Protein AF-A0A4S8N557-F1 (afdb_monomer)

Sequence (133 aa):
MSVTTTGVAGRFPAPADHHRPHPPPLVVGADGSADFVPVPTGRPLGTGADTYEATTLTLPPGATLLCFTDGLVERRTEDIDAGLARLASVAGSGGIGAGPLEPTLDGLLDRMRDPDRQDDIAVLALRRADSAD

Structure (mmCIF, N/CA/C/O backbone):
data_AF-A0A4S8N557-F1
#
_entry.id   AF-A0A4S8N557-F1
#
loop_
_atom_site.group_PDB
_atom_site.id
_atom_site.type_symbol
_atom_site.label_atom_id
_atom_site.label_alt_id
_atom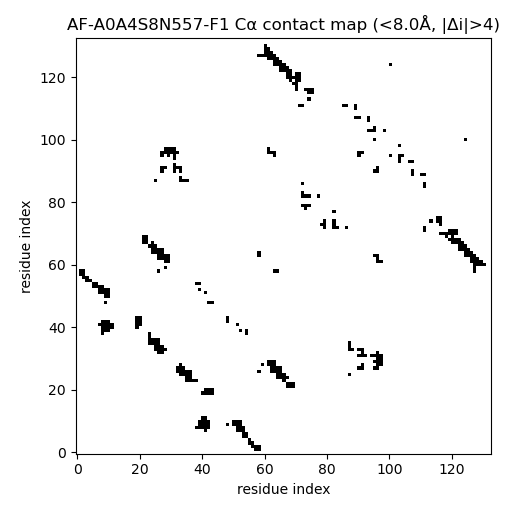_site.label_comp_id
_atom_site.label_asym_id
_atom_site.label_entity_id
_atom_site.label_seq_id
_atom_site.pdbx_PDB_ins_code
_atom_site.Cartn_x
_atom_site.Cartn_y
_atom_site.Cartn_z
_atom_site.occupancy
_atom_site.B_iso_or_equiv
_atom_site.auth_seq_id
_atom_site.auth_comp_id
_atom_site.auth_asym_id
_atom_site.auth_atom_id
_atom_site.pdbx_PDB_model_num
ATOM 1 N N . MET A 1 1 ? 2.640 12.162 18.045 1.00 36.06 1 MET A N 1
ATOM 2 C CA . MET A 1 1 ? 3.544 11.023 17.780 1.00 36.06 1 MET A CA 1
ATOM 3 C C . MET A 1 1 ? 3.808 10.989 16.282 1.00 36.06 1 MET A C 1
ATOM 5 O O . MET A 1 1 ? 2.871 10.754 15.532 1.00 36.06 1 MET A O 1
ATOM 9 N N . SER A 1 2 ? 5.015 11.345 15.839 1.00 27.84 2 SER A N 1
ATOM 10 C CA . SER A 1 2 ? 5.428 11.225 14.435 1.00 27.84 2 SER A CA 1
ATOM 11 C C . SER A 1 2 ? 5.974 9.818 14.217 1.00 27.84 2 SER A C 1
ATOM 13 O O . SER A 1 2 ? 6.898 9.406 14.916 1.00 27.84 2 SER A O 1
ATOM 15 N N . VAL A 1 3 ? 5.390 9.068 13.287 1.00 33.56 3 VAL A N 1
ATOM 16 C CA . VAL A 1 3 ? 5.971 7.806 12.825 1.00 33.56 3 VAL A CA 1
ATOM 17 C C . VAL A 1 3 ? 6.931 8.166 11.698 1.00 33.56 3 VAL A C 1
ATOM 19 O O . VAL A 1 3 ? 6.496 8.623 10.645 1.00 33.56 3 VAL A O 1
ATOM 22 N N . THR A 1 4 ? 8.231 8.019 11.937 1.00 29.88 4 THR A N 1
ATOM 23 C CA . THR A 1 4 ? 9.259 8.202 10.908 1.00 29.88 4 THR A CA 1
ATOM 24 C C . THR A 1 4 ? 9.560 6.838 10.307 1.00 29.88 4 THR A C 1
ATOM 26 O O . THR A 1 4 ? 10.282 6.044 10.905 1.00 29.88 4 THR A O 1
ATOM 29 N N . THR A 1 5 ? 8.996 6.555 9.136 1.00 36.41 5 THR A N 1
ATOM 30 C CA . THR A 1 5 ? 9.397 5.401 8.326 1.00 36.41 5 THR A CA 1
ATOM 31 C C . THR A 1 5 ? 10.367 5.895 7.263 1.00 36.41 5 THR A C 1
ATOM 33 O O . THR A 1 5 ? 10.010 6.715 6.422 1.00 36.41 5 THR A O 1
ATOM 36 N N . THR A 1 6 ? 11.609 5.420 7.307 1.00 34.00 6 THR A N 1
ATOM 37 C CA . THR A 1 6 ? 12.632 5.777 6.319 1.00 34.00 6 THR A CA 1
ATOM 38 C C . THR A 1 6 ? 12.444 4.926 5.066 1.00 34.00 6 THR A C 1
ATOM 40 O O . THR A 1 6 ? 12.902 3.789 5.006 1.00 34.00 6 THR A O 1
ATOM 43 N N . GLY A 1 7 ? 11.759 5.481 4.067 1.00 47.06 7 GLY A N 1
ATOM 44 C CA . GLY A 1 7 ? 11.848 5.032 2.678 1.00 47.06 7 GLY A CA 1
ATOM 45 C C . GLY A 1 7 ? 12.988 5.774 1.985 1.00 47.06 7 GLY A C 1
ATOM 46 O O . GLY A 1 7 ? 13.124 6.985 2.145 1.00 47.06 7 GLY A O 1
ATOM 47 N N . VAL A 1 8 ? 13.836 5.050 1.266 1.00 40.50 8 VAL A N 1
ATOM 48 C CA . VAL A 1 8 ? 15.070 5.567 0.667 1.00 40.50 8 VAL A CA 1
ATOM 49 C C . VAL A 1 8 ? 14.829 5.766 -0.832 1.00 40.50 8 VAL A C 1
ATOM 51 O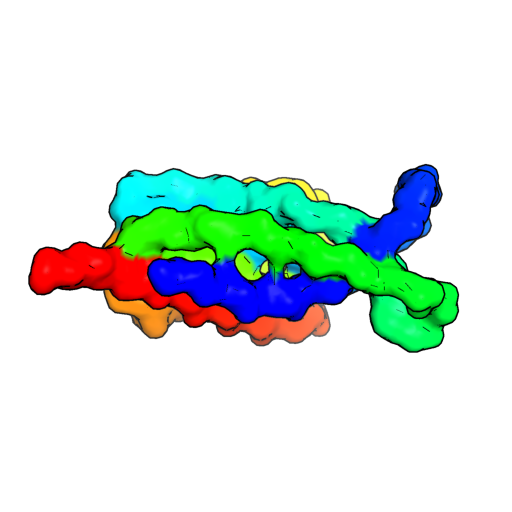 O . VAL A 1 8 ? 14.748 4.788 -1.570 1.00 40.50 8 VAL A O 1
ATOM 54 N N . ALA A 1 9 ? 14.693 7.015 -1.291 1.00 48.59 9 ALA A N 1
ATOM 55 C CA . ALA A 1 9 ? 14.474 7.327 -2.707 1.00 48.59 9 ALA A CA 1
ATOM 56 C C . ALA A 1 9 ? 15.344 8.501 -3.194 1.00 48.59 9 ALA A C 1
ATOM 58 O O . ALA A 1 9 ? 15.206 9.619 -2.723 1.00 48.59 9 ALA A O 1
ATOM 59 N N . GLY A 1 10 ? 16.274 8.265 -4.127 1.00 37.84 10 GLY A N 1
ATOM 60 C CA . GLY A 1 10 ? 17.087 9.315 -4.771 1.00 37.84 10 GLY A CA 1
ATOM 61 C C . GLY A 1 10 ? 16.303 10.206 -5.754 1.00 37.84 10 GLY A C 1
ATOM 62 O O . GLY A 1 10 ? 15.148 9.928 -6.047 1.00 37.84 10 GLY A O 1
ATOM 63 N N . ARG A 1 11 ? 16.925 11.269 -6.292 1.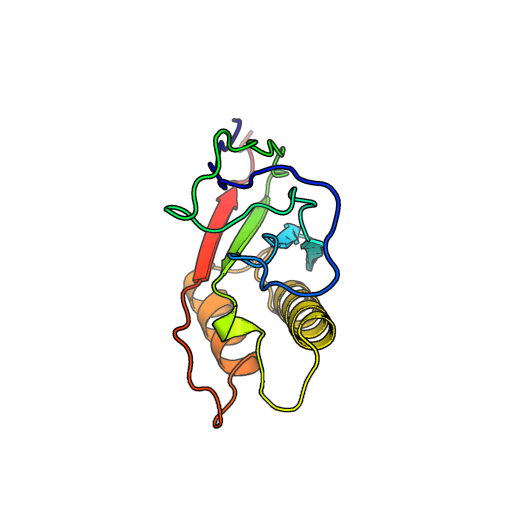00 45.84 11 ARG A N 1
ATOM 64 C CA . ARG A 1 11 ? 16.295 12.235 -7.225 1.00 45.84 11 ARG A CA 1
ATOM 65 C C . ARG A 1 11 ? 17.097 12.404 -8.518 1.00 45.84 11 ARG A C 1
ATOM 67 O O . ARG A 1 11 ? 18.247 12.817 -8.448 1.00 45.84 11 ARG A O 1
ATOM 74 N N . PHE A 1 12 ? 16.470 12.208 -9.684 1.00 50.16 12 PHE A N 1
ATOM 75 C CA . PHE A 1 12 ? 17.020 12.537 -11.015 1.00 50.16 12 PHE A CA 1
ATOM 76 C C . PHE A 1 12 ? 15.901 12.900 -12.022 1.00 50.16 12 PHE A C 1
ATOM 78 O O . PHE A 1 12 ? 14.762 12.475 -11.825 1.00 50.16 12 PHE A O 1
ATOM 85 N N . PRO A 1 13 ? 16.180 13.691 -13.085 1.00 40.56 13 PRO A N 1
ATOM 86 C CA . PRO A 1 13 ? 15.231 13.924 -14.178 1.00 40.56 13 PRO A CA 1
ATOM 87 C C . PRO A 1 13 ? 14.870 12.599 -14.863 1.00 40.56 13 PRO A C 1
ATOM 89 O O . PRO A 1 13 ? 15.751 11.775 -15.098 1.00 40.56 13 PRO A O 1
ATOM 92 N N . ALA A 1 14 ? 13.583 12.404 -15.154 1.00 41.78 14 ALA A N 1
ATOM 93 C CA . ALA A 1 14 ? 13.029 11.134 -15.619 1.00 41.78 14 ALA A CA 1
ATOM 94 C C . ALA A 1 14 ? 13.691 10.630 -16.919 1.00 41.78 14 ALA A C 1
ATOM 96 O O . ALA A 1 14 ? 13.566 11.292 -17.953 1.00 41.78 14 ALA A O 1
ATOM 97 N N . PRO A 1 15 ? 14.336 9.449 -16.920 1.00 44.06 15 PRO A N 1
ATOM 98 C CA . PRO A 1 15 ? 14.497 8.642 -18.119 1.00 44.06 15 PRO A CA 1
ATOM 99 C C . PRO A 1 15 ? 13.279 7.713 -18.285 1.00 44.06 15 PRO A C 1
ATOM 101 O O . PRO A 1 15 ? 12.657 7.310 -17.306 1.00 44.06 15 PRO A O 1
ATOM 104 N N . ALA A 1 16 ? 12.948 7.385 -19.534 1.00 44.72 16 ALA A N 1
ATOM 105 C CA . ALA A 1 16 ? 11.684 6.764 -19.946 1.00 44.72 16 ALA A CA 1
ATOM 106 C C . ALA A 1 16 ? 11.517 5.265 -19.632 1.00 44.72 16 ALA A C 1
ATOM 108 O O . ALA A 1 16 ? 10.445 4.729 -19.860 1.00 44.72 16 ALA A O 1
ATOM 109 N N . ASP A 1 17 ? 12.529 4.594 -19.098 1.00 47.78 17 ASP A N 1
ATOM 110 C CA . ASP A 1 17 ? 12.477 3.165 -18.792 1.00 47.78 17 ASP A CA 1
ATOM 111 C C . ASP A 1 17 ? 13.445 2.931 -17.648 1.00 47.78 17 ASP A C 1
ATOM 113 O O . ASP A 1 17 ? 14.631 3.101 -17.884 1.00 47.78 17 ASP A O 1
ATOM 117 N N . HIS A 1 18 ? 12.984 2.634 -16.431 1.00 46.97 18 HIS A N 1
ATOM 118 C CA . HIS A 1 18 ? 13.681 1.845 -15.399 1.00 46.97 18 HIS A CA 1
ATOM 119 C C . HIS A 1 18 ? 12.697 1.612 -14.236 1.00 46.97 18 HIS A C 1
ATOM 121 O O . HIS A 1 18 ? 12.037 2.543 -13.772 1.00 46.97 18 HIS A O 1
ATOM 127 N N . HIS A 1 19 ? 12.612 0.361 -13.777 1.00 49.19 19 HIS A N 1
ATOM 128 C CA . HIS A 1 19 ? 11.844 -0.088 -12.611 1.00 49.19 19 HIS A CA 1
ATOM 129 C C . HIS A 1 19 ? 12.024 0.858 -11.409 1.00 49.19 19 HIS A C 1
ATOM 131 O O . HIS A 1 19 ? 13.155 1.190 -11.037 1.00 49.19 19 HIS A O 1
ATOM 137 N N . ARG A 1 20 ? 10.919 1.269 -10.770 1.00 56.94 20 ARG A N 1
ATOM 138 C CA . ARG A 1 20 ? 10.995 1.867 -9.430 1.00 56.94 20 ARG A CA 1
ATOM 139 C C . ARG A 1 20 ? 11.441 0.748 -8.492 1.00 56.94 20 ARG A C 1
ATOM 141 O O . ARG A 1 20 ? 10.753 -0.262 -8.455 1.00 56.94 20 ARG A O 1
ATOM 148 N N . PRO A 1 21 ? 12.532 0.902 -7.724 1.00 60.25 21 PRO A N 1
ATOM 149 C CA . PRO A 1 21 ? 13.002 -0.167 -6.848 1.00 60.25 21 PRO A CA 1
ATOM 150 C C . PRO A 1 21 ? 11.953 -0.580 -5.810 1.00 60.25 21 PRO A C 1
ATOM 152 O O . PRO A 1 21 ? 12.028 -1.698 -5.321 1.00 60.25 21 PRO A O 1
ATOM 155 N N . HIS A 1 22 ? 10.988 0.300 -5.492 1.00 75.38 22 HIS A N 1
ATOM 156 C CA . HIS A 1 22 ? 9.835 -0.012 -4.651 1.00 75.38 22 HIS A CA 1
ATOM 157 C C . HIS A 1 22 ? 8.576 0.761 -5.089 1.00 75.38 22 HIS A C 1
ATOM 159 O O . HIS A 1 22 ? 8.676 1.953 -5.418 1.00 75.38 22 HIS A O 1
ATOM 165 N N . PRO A 1 23 ? 7.389 0.129 -5.049 1.00 85.50 23 PRO A N 1
ATOM 166 C CA . PRO A 1 23 ? 6.111 0.822 -5.175 1.00 85.50 23 PRO A CA 1
ATOM 167 C C . PRO A 1 23 ? 5.892 1.872 -4.067 1.00 85.50 23 PRO A C 1
ATOM 169 O O . PRO A 1 23 ? 6.426 1.726 -2.962 1.00 85.50 23 PRO A O 1
ATOM 172 N N . PRO A 1 24 ? 5.097 2.931 -4.323 1.00 89.88 24 PRO A N 1
ATOM 173 C CA . PRO A 1 24 ? 4.747 3.899 -3.289 1.00 89.88 24 PRO A CA 1
ATOM 174 C C . PRO A 1 24 ? 3.944 3.229 -2.156 1.00 89.88 24 PRO A C 1
ATOM 176 O O . PRO A 1 24 ? 3.062 2.414 -2.438 1.00 89.88 24 PRO A O 1
ATOM 179 N N . PRO A 1 25 ? 4.189 3.583 -0.879 1.00 93.31 25 PRO A N 1
ATOM 180 C CA . PRO A 1 25 ? 3.365 3.113 0.233 1.00 93.31 25 PRO A CA 1
ATOM 181 C C . PRO A 1 25 ? 1.905 3.552 0.090 1.00 93.31 25 PRO A C 1
ATOM 183 O O . PRO A 1 25 ? 1.627 4.611 -0.471 1.00 93.31 25 PRO A O 1
ATOM 186 N N . LEU A 1 26 ? 0.978 2.786 0.659 1.00 96.12 26 LEU A N 1
ATOM 187 C CA . LEU A 1 26 ? -0.452 3.103 0.696 1.00 96.12 26 LEU A CA 1
ATOM 188 C C . LEU A 1 26 ? -0.865 3.507 2.116 1.00 96.12 26 LEU A C 1
ATOM 190 O O . LEU A 1 26 ? -0.539 2.810 3.075 1.00 96.12 26 LEU A O 1
ATOM 194 N N . VAL A 1 27 ? -1.603 4.604 2.268 1.00 96.81 27 VAL A N 1
ATOM 195 C CA . VAL A 1 27 ? -2.256 4.972 3.532 1.00 96.81 27 VAL A CA 1
ATOM 196 C C . VAL A 1 27 ? -3.729 4.618 3.441 1.00 96.81 27 VAL A C 1
ATOM 198 O O . VAL A 1 27 ? -4.415 5.072 2.533 1.00 96.81 27 VAL A O 1
ATOM 201 N N . VAL A 1 28 ? -4.208 3.832 4.404 1.00 97.38 28 VAL A N 1
ATOM 202 C CA . VAL A 1 28 ? -5.612 3.439 4.532 1.00 97.38 28 VAL A CA 1
ATOM 203 C C . VAL A 1 28 ? -6.216 4.104 5.765 1.00 97.38 28 VAL A C 1
ATOM 205 O O . VAL A 1 28 ? -5.759 3.868 6.888 1.00 97.38 28 VAL A O 1
ATOM 208 N N . GLY A 1 29 ? -7.228 4.945 5.569 1.00 9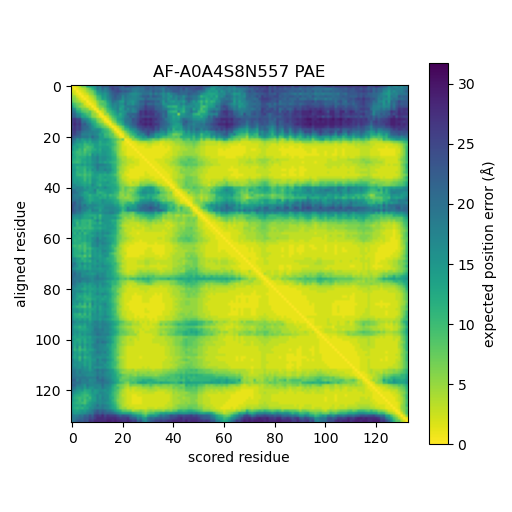5.44 29 GLY A N 1
ATOM 209 C CA . GLY A 1 29 ? -7.969 5.599 6.642 1.00 95.44 29 GLY A CA 1
ATOM 210 C C . GLY A 1 29 ? -8.944 4.652 7.340 1.00 95.44 29 GLY A C 1
ATOM 211 O O . GLY A 1 29 ? -9.388 3.656 6.771 1.00 95.44 29 GLY A O 1
ATOM 212 N N . ALA A 1 30 ? -9.318 4.978 8.580 1.00 91.69 30 ALA A N 1
ATOM 213 C CA . ALA A 1 30 ? -10.336 4.229 9.326 1.00 91.69 30 ALA A CA 1
ATOM 214 C C . ALA A 1 30 ? -11.724 4.260 8.649 1.00 91.69 30 ALA A C 1
ATOM 216 O O . ALA A 1 30 ? -12.555 3.389 8.896 1.00 91.69 30 ALA A O 1
ATOM 217 N N . ASP A 1 31 ? -11.953 5.238 7.771 1.00 91.69 31 ASP A N 1
ATOM 218 C CA . ASP A 1 31 ? -13.137 5.387 6.923 1.00 91.69 31 ASP A CA 1
ATOM 219 C C . ASP A 1 31 ? -13.082 4.561 5.623 1.00 91.69 31 ASP A C 1
ATOM 221 O O . ASP A 1 31 ? -14.044 4.561 4.857 1.00 91.69 31 ASP A O 1
ATOM 225 N N . GLY A 1 32 ? -11.976 3.854 5.370 1.00 93.06 32 GLY A N 1
ATOM 226 C CA . GLY A 1 32 ? -11.761 3.070 4.155 1.00 93.06 32 GLY A CA 1
ATOM 227 C C . GLY A 1 32 ? -11.188 3.863 2.977 1.00 93.06 32 GLY A C 1
ATOM 228 O O . GLY A 1 32 ? -11.039 3.290 1.897 1.00 93.06 32 GLY A O 1
ATOM 229 N N . SER A 1 33 ? -10.837 5.144 3.157 1.00 96.00 33 SER A N 1
ATOM 230 C CA . SER A 1 33 ? -10.004 5.869 2.184 1.00 96.00 33 SER A CA 1
ATOM 231 C C . SER A 1 33 ? -8.666 5.148 1.986 1.00 96.00 33 SER A C 1
ATOM 233 O O . SER A 1 33 ? -8.147 4.547 2.926 1.00 96.00 33 SER A O 1
ATOM 235 N N . ALA A 1 34 ? -8.120 5.156 0.769 1.00 97.19 34 ALA A N 1
ATOM 236 C CA . ALA A 1 34 ? -6.896 4.432 0.431 1.00 97.19 34 ALA A CA 1
ATOM 237 C C . ALA A 1 34 ? -6.095 5.199 -0.631 1.00 97.19 34 ALA A C 1
ATOM 239 O O . ALA A 1 34 ? -6.393 5.104 -1.820 1.00 97.19 34 ALA A O 1
ATOM 240 N N . ASP A 1 35 ? -5.068 5.931 -0.196 1.00 95.75 35 ASP A N 1
ATOM 241 C CA . ASP A 1 35 ? -4.295 6.843 -1.043 1.00 95.75 35 ASP A CA 1
ATOM 242 C C . ASP A 1 35 ? -2.795 6.533 -0.998 1.00 95.75 35 ASP A C 1
ATOM 244 O O . ASP A 1 35 ? -2.209 6.313 0.068 1.00 95.75 35 ASP A O 1
ATOM 248 N N . PHE A 1 36 ? -2.153 6.515 -2.167 1.00 94.69 36 PHE A N 1
ATOM 249 C CA . PHE A 1 36 ? -0.712 6.291 -2.267 1.00 94.69 36 PHE A CA 1
ATOM 250 C C . PHE A 1 36 ? 0.074 7.529 -1.830 1.00 94.69 36 PHE A C 1
ATOM 252 O O . PHE A 1 36 ? -0.220 8.654 -2.236 1.00 94.69 36 PHE A O 1
ATOM 259 N N . VAL A 1 37 ? 1.118 7.314 -1.030 1.00 91.19 37 VAL A N 1
ATOM 260 C CA . VAL A 1 37 ? 2.033 8.369 -0.596 1.00 91.19 37 VAL A CA 1
ATOM 261 C C . VAL A 1 37 ? 2.922 8.764 -1.778 1.00 91.19 37 VAL A C 1
ATOM 263 O O . VAL A 1 37 ? 3.652 7.913 -2.296 1.00 91.19 37 VAL A O 1
ATOM 266 N N . PRO A 1 38 ? 2.933 10.043 -2.192 1.00 85.44 38 PRO A N 1
ATOM 267 C CA . PRO A 1 38 ? 3.852 10.513 -3.215 1.00 85.44 38 PRO A CA 1
ATOM 268 C C . PRO A 1 38 ? 5.276 10.444 -2.664 1.00 85.44 38 PRO A C 1
ATOM 270 O O . PRO A 1 38 ? 5.644 11.210 -1.775 1.00 85.44 38 PRO A O 1
ATOM 273 N N . VAL A 1 39 ? 6.073 9.522 -3.193 1.00 81.94 39 VAL A N 1
ATOM 274 C CA . VAL A 1 39 ? 7.497 9.395 -2.874 1.00 81.94 39 VAL A CA 1
ATOM 275 C C . VAL A 1 39 ? 8.329 9.724 -4.118 1.00 81.94 39 VAL A C 1
ATOM 277 O O . VAL A 1 39 ? 7.936 9.344 -5.228 1.00 81.94 39 VAL A O 1
ATOM 280 N N . PRO A 1 40 ? 9.465 10.433 -3.978 1.00 74.44 40 PRO A N 1
ATOM 281 C CA . PRO A 1 40 ? 10.407 10.626 -5.075 1.00 74.44 40 PRO A CA 1
ATOM 282 C C . PRO A 1 40 ? 10.840 9.286 -5.685 1.00 74.44 40 PRO A C 1
ATOM 284 O O . PRO A 1 40 ? 10.838 8.253 -5.020 1.00 74.44 40 PRO A O 1
ATOM 287 N N . THR A 1 41 ? 11.222 9.279 -6.961 1.00 67.62 41 THR A N 1
ATOM 288 C CA . THR A 1 41 ? 11.738 8.075 -7.632 1.00 67.62 41 THR A CA 1
ATOM 289 C C . THR A 1 41 ? 13.257 8.026 -7.579 1.00 67.62 41 THR A C 1
ATOM 291 O O . THR A 1 41 ? 13.919 8.818 -8.253 1.00 67.62 41 THR A O 1
ATOM 294 N N . GLY A 1 42 ? 13.795 7.056 -6.837 1.00 64.75 42 GLY A N 1
ATOM 295 C CA . GLY A 1 42 ? 15.229 6.808 -6.704 1.00 64.75 42 GLY A CA 1
ATOM 296 C C . GLY A 1 42 ? 15.757 5.649 -7.535 1.00 64.75 42 GLY A C 1
ATOM 297 O O . GLY A 1 42 ? 15.014 4.731 -7.868 1.00 64.75 42 GLY A O 1
ATOM 298 N N . ARG A 1 43 ? 17.067 5.652 -7.809 1.00 61.72 43 ARG A N 1
ATOM 299 C CA . ARG A 1 43 ? 17.756 4.446 -8.284 1.00 61.72 43 ARG A CA 1
ATOM 300 C C . ARG A 1 43 ? 17.879 3.408 -7.156 1.00 61.72 43 ARG A C 1
ATOM 302 O O . ARG A 1 43 ? 17.936 3.806 -5.990 1.00 61.72 43 ARG A O 1
ATOM 309 N N . PRO A 1 44 ? 17.995 2.109 -7.487 1.00 67.00 44 PRO A N 1
ATOM 310 C CA . PRO A 1 44 ? 18.304 1.075 -6.507 1.00 67.00 44 PRO A CA 1
ATOM 311 C C . PRO A 1 44 ? 19.620 1.339 -5.763 1.00 67.00 44 PRO A C 1
ATOM 313 O O . PRO A 1 44 ? 20.579 1.890 -6.321 1.00 67.00 44 PRO A O 1
ATOM 316 N N . LEU A 1 45 ? 19.688 0.874 -4.515 1.00 65.75 45 LEU A N 1
ATOM 317 C CA . LEU A 1 45 ? 20.919 0.864 -3.724 1.00 65.75 45 LEU A CA 1
ATOM 318 C C . LEU A 1 45 ? 22.048 0.139 -4.472 1.00 65.75 45 LEU A C 1
ATOM 320 O O . LEU A 1 45 ? 21.824 -0.859 -5.150 1.00 65.75 45 LEU A O 1
ATOM 324 N N . GLY A 1 46 ? 23.273 0.659 -4.367 1.00 62.72 46 GLY A N 1
ATOM 325 C CA . GLY A 1 46 ? 24.454 0.071 -5.016 1.00 62.72 46 GLY A CA 1
ATOM 326 C C . GLY A 1 46 ? 24.678 0.480 -6.479 1.00 62.72 46 GLY A C 1
ATOM 327 O O . GLY A 1 46 ? 25.691 0.101 -7.056 1.00 62.72 46 GLY A O 1
ATOM 328 N N . THR A 1 47 ? 23.804 1.303 -7.071 1.00 65.06 47 THR A N 1
ATOM 329 C CA . THR A 1 47 ? 23.932 1.774 -8.471 1.00 65.06 47 THR A CA 1
ATOM 330 C C . THR A 1 47 ? 24.598 3.154 -8.618 1.00 65.06 47 THR A C 1
ATOM 332 O O . THR A 1 47 ? 24.476 3.806 -9.658 1.00 65.06 47 THR A O 1
ATOM 335 N N . GLY A 1 48 ? 25.305 3.609 -7.576 1.00 64.25 48 GLY A N 1
ATOM 336 C CA . GLY A 1 48 ? 26.019 4.892 -7.567 1.00 64.25 48 GLY A CA 1
ATOM 337 C C . GLY A 1 48 ? 25.132 6.116 -7.314 1.00 64.25 48 GLY A C 1
ATOM 338 O O . GLY A 1 48 ? 25.417 7.185 -7.836 1.00 64.25 48 GLY A O 1
ATOM 339 N N . ALA A 1 49 ? 24.031 5.972 -6.567 1.00 63.38 49 ALA A N 1
ATOM 340 C CA . ALA A 1 49 ? 23.262 7.127 -6.110 1.00 63.38 49 ALA A CA 1
ATOM 341 C C . ALA A 1 49 ? 24.019 7.858 -4.989 1.00 63.38 49 ALA A C 1
ATOM 343 O O . ALA A 1 49 ? 24.307 7.264 -3.948 1.00 63.38 49 ALA A O 1
ATOM 344 N N . ASP A 1 50 ? 24.307 9.141 -5.204 1.00 59.19 50 ASP A N 1
ATOM 345 C CA . ASP A 1 50 ? 25.071 9.964 -4.260 1.00 59.19 50 ASP A CA 1
ATOM 346 C C . ASP A 1 50 ? 24.234 10.416 -3.050 1.00 59.19 50 ASP A C 1
ATOM 348 O O . ASP A 1 50 ? 24.784 10.696 -1.985 1.00 59.19 50 ASP A O 1
ATOM 352 N N . THR A 1 51 ? 22.902 10.486 -3.188 1.00 66.69 51 THR A N 1
ATOM 353 C CA . THR A 1 51 ? 21.975 10.904 -2.124 1.00 66.69 51 THR A CA 1
ATOM 354 C C . THR A 1 51 ? 20.608 10.222 -2.227 1.00 66.69 51 THR A C 1
ATOM 356 O O . THR A 1 51 ? 20.127 9.895 -3.315 1.00 66.69 51 THR A O 1
ATOM 359 N N . TYR A 1 52 ? 19.963 10.047 -1.071 1.00 67.25 52 TYR A N 1
ATOM 360 C CA . TYR A 1 52 ? 18.580 9.593 -0.947 1.00 67.25 52 TYR A CA 1
ATOM 361 C C . TYR A 1 52 ? 17.760 10.627 -0.185 1.00 67.25 52 TYR A C 1
ATOM 363 O O . TYR A 1 52 ? 18.210 11.164 0.827 1.00 67.25 52 TYR A O 1
ATOM 371 N N . GLU A 1 53 ? 16.560 10.897 -0.676 1.00 71.50 53 GLU A N 1
ATOM 372 C CA . GLU A 1 53 ? 15.587 11.786 -0.065 1.00 71.50 53 GLU A CA 1
ATOM 373 C C . GLU A 1 53 ? 14.635 10.982 0.823 1.00 71.50 53 GLU A C 1
ATOM 375 O O . GLU A 1 53 ? 14.175 9.896 0.461 1.00 71.50 53 GLU A O 1
ATOM 380 N N . ALA A 1 54 ? 14.349 11.527 2.004 1.00 74.31 54 ALA A N 1
ATOM 381 C CA . ALA A 1 54 ? 13.359 10.980 2.915 1.00 74.31 54 ALA A CA 1
ATOM 382 C C . ALA A 1 54 ? 12.029 11.713 2.718 1.00 74.31 54 ALA A C 1
ATOM 384 O O . ALA A 1 54 ? 11.976 12.941 2.761 1.00 74.31 54 ALA A O 1
ATOM 385 N N . THR A 1 55 ? 10.941 10.960 2.563 1.00 81.12 55 THR A N 1
ATOM 386 C CA . THR A 1 55 ? 9.581 11.517 2.596 1.00 81.12 55 THR A CA 1
ATOM 387 C C . THR A 1 55 ? 9.034 11.415 4.013 1.00 81.12 55 THR A C 1
ATOM 389 O O . THR A 1 55 ? 9.020 10.335 4.597 1.00 81.12 55 THR A O 1
ATOM 392 N N . THR A 1 56 ? 8.576 12.535 4.574 1.00 85.56 56 THR A N 1
ATOM 393 C CA . THR A 1 56 ? 7.891 12.554 5.874 1.00 85.56 56 THR A CA 1
ATOM 394 C C . THR A 1 56 ? 6.397 12.718 5.653 1.00 85.56 56 THR A C 1
ATOM 396 O O . THR A 1 56 ? 5.977 13.638 4.956 1.00 85.56 56 THR A O 1
ATOM 399 N N . LEU A 1 57 ? 5.593 11.868 6.288 1.00 86.31 57 LEU A N 1
ATOM 400 C CA . LEU A 1 57 ? 4.143 12.025 6.333 1.00 86.31 57 LEU A CA 1
ATOM 401 C C . LEU A 1 57 ? 3.635 11.997 7.775 1.00 86.31 57 LEU A C 1
ATOM 403 O O . LEU A 1 57 ? 4.251 11.408 8.662 1.00 86.31 57 LEU A O 1
ATOM 407 N N . THR A 1 58 ? 2.482 12.621 8.004 1.00 88.00 58 THR A N 1
ATOM 408 C CA . THR A 1 58 ? 1.745 12.473 9.261 1.00 88.00 58 THR A CA 1
ATOM 409 C C . THR A 1 58 ? 0.642 11.454 9.050 1.00 88.00 58 THR A C 1
ATOM 411 O O . THR A 1 58 ? -0.298 11.715 8.307 1.00 88.00 58 THR A O 1
ATOM 414 N N . LEU A 1 59 ? 0.744 10.304 9.716 1.00 89.69 59 LEU A N 1
ATOM 415 C CA . LEU A 1 59 ? -0.308 9.293 9.692 1.00 89.69 59 LEU A CA 1
ATOM 416 C C . LEU A 1 59 ? -1.458 9.741 10.616 1.00 89.69 59 LEU A C 1
ATOM 418 O O . LEU A 1 59 ? -1.189 9.991 11.799 1.00 89.69 59 LEU A O 1
ATOM 422 N N . PRO A 1 60 ? -2.707 9.889 10.135 1.00 88.88 60 PRO A N 1
ATOM 423 C CA . PRO A 1 60 ? -3.848 10.226 10.990 1.00 88.88 60 PRO A CA 1
ATOM 424 C C . PRO A 1 60 ? -4.079 9.179 12.095 1.00 88.88 60 PRO A C 1
ATOM 426 O O . PRO A 1 60 ? -3.662 8.030 11.933 1.00 88.88 60 PRO A O 1
ATOM 429 N N . PRO A 1 61 ? -4.701 9.537 13.236 1.00 89.94 61 PRO A N 1
ATOM 430 C CA . PRO A 1 61 ? -5.126 8.547 14.229 1.00 89.94 61 PRO A CA 1
ATOM 431 C C . PRO A 1 61 ? -5.981 7.453 13.576 1.00 89.94 61 PRO A C 1
ATOM 433 O O . PRO A 1 61 ? -6.774 7.755 12.684 1.00 89.94 61 PRO A O 1
ATOM 436 N N . GLY A 1 62 ? -5.760 6.197 13.959 1.00 90.69 62 GLY A N 1
ATOM 437 C CA . GLY A 1 62 ? -6.475 5.040 13.413 1.00 90.69 62 GLY A CA 1
ATOM 438 C C . GLY A 1 62 ? -6.045 4.618 12.003 1.00 90.69 62 GLY A C 1
ATOM 439 O O . GLY A 1 62 ? -6.294 3.482 11.604 1.00 90.69 62 GLY A O 1
ATOM 440 N N . ALA A 1 63 ? -5.351 5.476 11.248 1.00 94.00 63 ALA A N 1
ATOM 441 C CA . ALA A 1 63 ? -4.913 5.150 9.896 1.00 94.00 63 ALA A CA 1
ATOM 442 C C . ALA A 1 63 ? -3.786 4.104 9.885 1.00 94.00 63 ALA A C 1
ATOM 444 O O . ALA A 1 63 ? -2.964 4.006 10.806 1.00 94.00 63 ALA A O 1
ATOM 445 N N . THR A 1 64 ? -3.737 3.336 8.799 1.00 95.62 64 THR A N 1
ATOM 446 C CA . THR A 1 64 ? -2.770 2.260 8.571 1.00 95.62 64 THR A CA 1
ATOM 447 C C . THR A 1 64 ? -1.887 2.586 7.374 1.00 95.62 64 THR A C 1
ATOM 449 O O . THR A 1 64 ? -2.385 2.866 6.291 1.00 95.62 64 THR A O 1
ATOM 452 N N . LEU A 1 65 ? -0.571 2.538 7.561 1.00 95.56 65 LEU A N 1
ATOM 453 C CA . LEU A 1 65 ? 0.417 2.579 6.488 1.00 95.56 65 LEU A CA 1
ATOM 454 C C . LEU A 1 65 ? 0.712 1.148 6.026 1.00 95.56 65 LEU A C 1
ATOM 456 O O . LEU A 1 65 ? 1.059 0.303 6.852 1.00 95.56 65 LEU A O 1
ATOM 460 N N . LEU A 1 66 ? 0.613 0.898 4.723 1.00 95.88 66 LEU A N 1
ATOM 461 C CA . LEU A 1 66 ? 1.021 -0.339 4.066 1.00 95.88 66 LEU A CA 1
ATOM 462 C C . LEU A 1 66 ? 2.246 -0.091 3.182 1.00 95.88 66 LEU A C 1
ATOM 464 O O . LEU A 1 66 ? 2.213 0.740 2.274 1.00 95.88 66 LEU A O 1
ATOM 468 N N . CYS A 1 67 ? 3.299 -0.868 3.409 1.00 94.00 67 CYS A N 1
ATOM 469 C CA . CYS A 1 67 ? 4.447 -0.987 2.514 1.00 94.00 67 CYS A CA 1
ATOM 470 C C . CYS A 1 67 ? 4.470 -2.402 1.935 1.00 94.00 67 CYS A C 1
ATOM 472 O O . CYS A 1 67 ? 4.168 -3.361 2.645 1.00 94.00 67 CYS A O 1
ATOM 474 N N . PHE A 1 68 ? 4.827 -2.543 0.664 1.00 92.75 68 PHE A N 1
ATOM 475 C CA . PHE A 1 68 ? 4.778 -3.826 -0.030 1.00 92.75 68 PHE A CA 1
ATOM 476 C C . PHE A 1 68 ? 5.845 -3.913 -1.124 1.00 92.75 68 PHE A C 1
ATOM 478 O O . PHE A 1 68 ? 6.337 -2.888 -1.601 1.00 92.75 68 PHE A O 1
ATOM 485 N N . THR A 1 69 ? 6.213 -5.137 -1.499 1.00 89.62 69 THR A N 1
ATOM 486 C CA . THR A 1 69 ? 7.038 -5.401 -2.686 1.00 89.62 69 THR A CA 1
ATOM 487 C C . THR A 1 69 ? 6.195 -5.321 -3.959 1.00 89.62 69 THR A C 1
ATOM 489 O O . THR A 1 69 ? 4.982 -5.538 -3.931 1.00 89.62 69 THR A O 1
ATOM 492 N N . ASP A 1 70 ? 6.832 -4.997 -5.080 1.00 87.50 70 ASP A N 1
ATOM 493 C CA . ASP A 1 70 ? 6.242 -5.013 -6.428 1.00 87.50 70 ASP A CA 1
ATOM 494 C C . ASP A 1 70 ? 5.566 -6.344 -6.763 1.00 87.50 70 ASP A C 1
ATOM 496 O O . ASP A 1 70 ? 4.464 -6.320 -7.306 1.00 87.50 70 ASP A O 1
ATOM 500 N N . GLY A 1 71 ? 6.106 -7.475 -6.302 1.00 89.94 71 GLY A N 1
ATOM 501 C CA . GLY A 1 71 ? 5.460 -8.784 -6.417 1.00 89.94 71 GLY A CA 1
ATOM 502 C C . GLY A 1 71 ? 4.008 -8.844 -5.909 1.00 89.94 71 GLY A C 1
ATOM 503 O O . GLY A 1 71 ? 3.257 -9.722 -6.324 1.00 89.94 71 GLY A O 1
ATOM 504 N N . LEU A 1 72 ? 3.547 -7.924 -5.048 1.00 91.88 72 LEU A N 1
ATOM 505 C CA . LEU A 1 72 ? 2.133 -7.864 -4.640 1.00 91.88 72 LEU A CA 1
ATOM 506 C C . LEU A 1 72 ? 1.203 -7.363 -5.756 1.00 91.88 72 LEU A C 1
ATOM 508 O O . LEU A 1 72 ? 0.032 -7.748 -5.801 1.00 91.88 72 LEU A O 1
ATOM 512 N N . VAL A 1 73 ? 1.697 -6.472 -6.612 1.00 91.69 73 VAL A N 1
ATOM 513 C CA . VAL A 1 73 ? 0.898 -5.734 -7.602 1.00 91.69 73 VAL A CA 1
ATOM 514 C C . VAL A 1 73 ? 1.276 -6.062 -9.042 1.00 91.69 73 VAL A C 1
ATOM 516 O O . VAL A 1 73 ? 0.442 -5.898 -9.929 1.00 91.69 73 VAL A O 1
ATOM 519 N N . GLU A 1 74 ? 2.493 -6.539 -9.278 1.00 88.25 74 GLU A N 1
ATOM 520 C CA . GLU A 1 74 ? 3.002 -6.869 -10.600 1.00 88.25 74 GLU A CA 1
ATOM 521 C C . GLU A 1 74 ? 2.430 -8.197 -11.103 1.00 88.25 74 GLU A C 1
ATOM 523 O O . GLU A 1 74 ? 2.466 -9.227 -10.423 1.00 88.25 74 GLU A O 1
ATOM 528 N N . ARG A 1 75 ? 1.896 -8.169 -12.327 1.00 87.62 75 ARG A N 1
ATOM 529 C CA . ARG A 1 75 ? 1.397 -9.346 -13.043 1.00 87.62 75 ARG A CA 1
ATOM 530 C C . ARG A 1 75 ? 1.827 -9.266 -14.500 1.00 87.62 75 ARG A C 1
ATOM 532 O O . ARG A 1 75 ? 1.848 -8.193 -15.088 1.00 87.62 75 ARG A O 1
ATOM 539 N N . ARG A 1 76 ? 2.111 -10.409 -15.130 1.00 80.50 76 ARG A N 1
ATOM 540 C CA . ARG A 1 76 ? 2.683 -10.452 -16.495 1.00 80.50 76 ARG A CA 1
ATOM 541 C C . ARG A 1 76 ? 1.828 -9.786 -17.576 1.00 80.50 76 ARG A C 1
ATOM 543 O O . ARG A 1 76 ? 2.369 -9.328 -18.577 1.00 80.50 76 ARG A O 1
ATOM 550 N N . THR A 1 77 ? 0.508 -9.810 -17.425 1.00 83.56 77 THR A N 1
ATOM 551 C CA . THR A 1 77 ? -0.444 -9.326 -18.438 1.00 83.56 77 THR A CA 1
ATOM 552 C C . THR A 1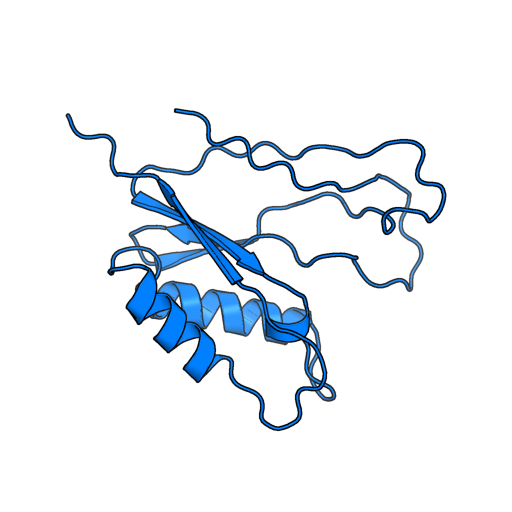 77 ? -1.132 -8.026 -18.033 1.00 83.56 77 THR A C 1
ATOM 554 O O . THR A 1 77 ? -2.111 -7.641 -18.670 1.00 83.56 77 THR A O 1
ATOM 557 N N . GLU A 1 78 ? -0.686 -7.384 -16.956 1.00 84.31 78 GLU A N 1
ATOM 558 C CA . GLU A 1 78 ? -1.342 -6.213 -16.389 1.00 84.31 78 GLU A CA 1
ATOM 559 C C . GLU A 1 78 ? -0.327 -5.110 -16.096 1.00 84.31 78 GLU A C 1
ATOM 561 O O . GLU A 1 78 ? 0.789 -5.374 -15.660 1.00 84.31 78 GLU A O 1
ATOM 566 N N . ASP A 1 79 ? -0.735 -3.868 -16.336 1.00 87.25 79 ASP A N 1
ATOM 567 C CA . ASP A 1 79 ? 0.050 -2.698 -15.962 1.00 87.25 79 ASP A CA 1
ATOM 568 C C . ASP A 1 79 ? 0.157 -2.583 -14.430 1.00 87.25 79 ASP A C 1
ATOM 570 O O . ASP A 1 79 ? -0.814 -2.825 -13.703 1.00 87.25 79 ASP A O 1
ATOM 574 N N . ILE A 1 80 ? 1.318 -2.155 -13.934 1.00 85.62 80 ILE A N 1
ATOM 575 C CA . ILE A 1 80 ? 1.554 -1.920 -12.508 1.00 85.62 80 ILE A CA 1
ATOM 576 C C . ILE A 1 80 ? 0.527 -0.942 -11.926 1.00 85.62 80 ILE A C 1
ATOM 578 O O . ILE A 1 80 ? 0.061 -1.138 -10.804 1.00 85.62 80 ILE A O 1
ATOM 582 N N . ASP A 1 81 ? 0.099 0.055 -12.704 1.00 89.62 81 ASP A N 1
ATOM 583 C CA . ASP A 1 81 ? -0.905 1.031 -12.276 1.00 89.62 81 ASP A CA 1
ATOM 584 C C . ASP A 1 81 ? -2.271 0.375 -12.005 1.00 89.62 81 ASP A C 1
ATOM 586 O O . ASP A 1 81 ? -2.968 0.739 -11.054 1.00 89.62 81 ASP A O 1
ATOM 590 N N . ALA A 1 82 ? -2.644 -0.644 -12.783 1.00 92.38 82 ALA A N 1
ATOM 591 C CA . ALA A 1 82 ? -3.874 -1.399 -12.559 1.00 92.38 82 ALA A CA 1
ATOM 592 C C . ALA A 1 82 ? -3.759 -2.323 -11.331 1.00 92.38 82 ALA A C 1
ATOM 594 O O . ALA A 1 82 ? -4.701 -2.418 -10.535 1.00 92.38 82 ALA A O 1
ATOM 595 N N . GLY A 1 83 ? -2.581 -2.916 -11.104 1.00 93.19 83 GLY A N 1
ATOM 596 C CA . GLY A 1 83 ? -2.266 -3.646 -9.874 1.00 93.19 83 GLY A CA 1
ATOM 597 C C . GLY A 1 83 ? -2.354 -2.766 -8.619 1.00 93.19 83 GLY A C 1
ATOM 598 O O . GLY A 1 83 ? -2.971 -3.159 -7.624 1.00 93.19 83 GLY A O 1
ATOM 599 N N . LEU A 1 84 ? -1.813 -1.547 -8.683 1.00 94.88 84 LEU A N 1
ATOM 600 C CA . LEU A 1 84 ? -1.887 -0.545 -7.616 1.00 94.88 84 LEU A CA 1
ATOM 601 C C . LEU A 1 84 ? -3.331 -0.095 -7.355 1.00 94.88 84 LEU A C 1
ATOM 603 O O . LEU A 1 84 ? -3.766 -0.053 -6.203 1.00 94.88 84 LEU A O 1
ATOM 607 N N . ALA A 1 85 ? -4.109 0.180 -8.405 1.00 95.81 85 ALA A N 1
ATOM 608 C CA . ALA A 1 85 ? -5.519 0.542 -8.270 1.00 95.81 85 ALA A CA 1
ATOM 609 C C . ALA A 1 85 ? -6.343 -0.581 -7.611 1.00 95.81 85 ALA A C 1
ATOM 611 O O . ALA A 1 85 ? -7.173 -0.320 -6.734 1.00 95.81 85 ALA A O 1
ATOM 612 N N . ARG A 1 86 ? -6.079 -1.844 -7.978 1.00 96.12 86 ARG A N 1
ATOM 613 C CA . ARG A 1 86 ? -6.689 -3.009 -7.323 1.00 96.12 86 ARG A CA 1
ATOM 614 C C . ARG A 1 86 ? -6.321 -3.068 -5.845 1.00 96.12 86 ARG A C 1
ATOM 616 O O . ARG A 1 86 ? -7.216 -3.249 -5.021 1.00 96.12 86 ARG A O 1
ATOM 623 N N . LEU A 1 87 ? -5.041 -2.905 -5.510 1.00 96.81 87 LEU A N 1
ATOM 624 C CA . LEU A 1 87 ? -4.581 -2.926 -4.123 1.00 96.81 87 LEU A CA 1
ATOM 625 C C . LEU A 1 87 ? -5.293 -1.859 -3.284 1.00 96.81 87 LEU A C 1
ATOM 627 O O . LEU A 1 87 ? -5.807 -2.184 -2.217 1.00 96.81 87 LEU A O 1
ATOM 631 N N . ALA A 1 88 ? -5.380 -0.621 -3.778 1.00 97.50 88 ALA A N 1
ATOM 632 C CA . ALA A 1 88 ? -6.079 0.461 -3.085 1.00 97.50 88 ALA A CA 1
ATOM 633 C C . ALA A 1 88 ? -7.561 0.125 -2.848 1.00 97.50 88 ALA A C 1
ATOM 635 O O . ALA A 1 88 ? -8.065 0.263 -1.732 1.00 97.50 88 ALA A O 1
ATOM 636 N N . SER A 1 89 ? -8.245 -0.406 -3.866 1.00 97.50 89 SER A N 1
ATOM 637 C CA . SER A 1 89 ? -9.648 -0.824 -3.759 1.00 97.50 89 SER A CA 1
ATOM 638 C C . SER A 1 89 ? -9.854 -1.954 -2.739 1.00 97.50 89 SER A C 1
ATOM 640 O O . SER A 1 89 ? -10.749 -1.880 -1.888 1.00 97.50 89 SER A O 1
ATOM 642 N N . VAL A 1 90 ? -9.013 -2.992 -2.785 1.00 97.19 90 VAL A N 1
ATOM 643 C CA . VAL A 1 90 ? -9.075 -4.135 -1.861 1.00 97.19 90 VAL A CA 1
ATOM 644 C C . VAL A 1 90 ? -8.744 -3.706 -0.436 1.00 97.19 90 VAL A C 1
ATOM 646 O O . VAL A 1 90 ? -9.429 -4.123 0.492 1.00 97.19 90 VAL A O 1
ATOM 649 N N .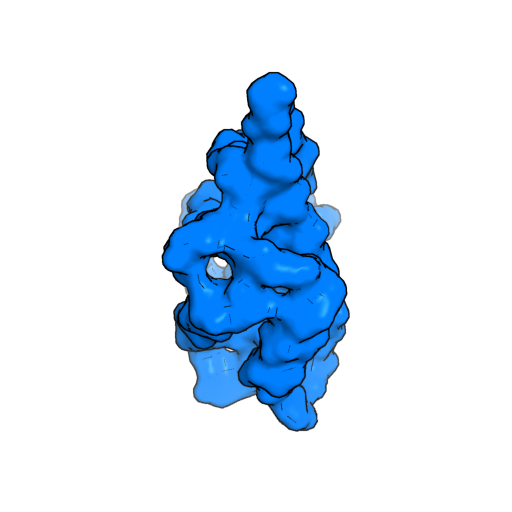 ALA A 1 91 ? -7.733 -2.861 -0.241 1.00 96.56 91 ALA A N 1
ATOM 650 C CA . ALA A 1 91 ? -7.338 -2.394 1.082 1.00 96.56 91 ALA A CA 1
ATOM 651 C C . ALA A 1 91 ? -8.411 -1.496 1.718 1.00 96.56 91 ALA A C 1
ATOM 653 O O . ALA A 1 91 ? -8.764 -1.701 2.882 1.00 96.56 91 ALA A O 1
ATOM 654 N N . GLY A 1 92 ? -8.976 -0.560 0.945 1.00 96.00 92 GLY A N 1
ATOM 655 C CA . GLY A 1 92 ? -10.032 0.343 1.410 1.00 96.00 92 GLY A CA 1
ATOM 656 C C . GLY A 1 92 ? -11.326 -0.387 1.781 1.00 96.00 92 GLY A C 1
ATOM 657 O O . GLY A 1 92 ? -11.916 -0.129 2.827 1.00 96.00 92 GLY A O 1
ATOM 658 N N . SER A 1 93 ? -11.736 -1.372 0.975 1.00 94.81 93 SER A N 1
ATOM 659 C CA . SER A 1 93 ? -12.946 -2.172 1.239 1.00 94.81 93 SER A CA 1
ATOM 660 C C . SER A 1 93 ? -12.729 -3.368 2.178 1.00 94.81 93 SER A C 1
ATOM 662 O O . SER A 1 93 ? -13.686 -3.893 2.746 1.00 94.81 93 SER A O 1
ATOM 664 N N . GLY A 1 94 ? -11.482 -3.804 2.363 1.00 90.44 94 GLY A N 1
ATOM 665 C CA . GLY A 1 94 ? -11.102 -4.994 3.130 1.00 90.44 94 GLY A CA 1
ATOM 666 C C . GLY A 1 94 ? -10.993 -4.781 4.639 1.00 90.44 94 GLY A C 1
ATOM 667 O O . GLY A 1 94 ? -10.609 -5.700 5.358 1.00 90.44 94 GLY A O 1
ATOM 668 N N . GLY A 1 95 ? -11.307 -3.581 5.132 1.00 90.75 95 GLY A N 1
ATOM 669 C CA . GLY A 1 95 ? -11.280 -3.274 6.560 1.00 90.75 95 GLY A CA 1
ATOM 670 C C . GLY A 1 95 ? -9.876 -3.072 7.132 1.00 90.75 95 GLY A C 1
ATOM 671 O O . GLY A 1 95 ? -9.744 -2.996 8.351 1.00 90.75 95 GLY A O 1
ATOM 672 N N . ILE A 1 96 ? -8.840 -2.923 6.296 1.00 92.75 96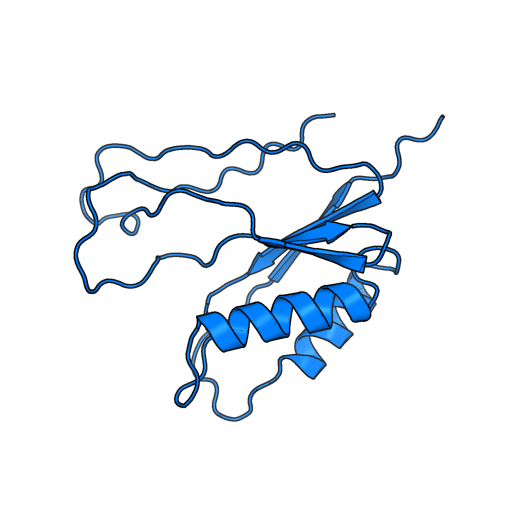 ILE A N 1
ATOM 673 C CA . ILE A 1 96 ? -7.464 -2.629 6.742 1.00 92.75 96 ILE A CA 1
ATOM 674 C C . ILE A 1 96 ? -7.401 -1.348 7.585 1.00 92.75 96 ILE A C 1
ATOM 676 O O . ILE A 1 96 ? -6.528 -1.223 8.435 1.00 92.75 96 ILE A O 1
ATOM 680 N N . GLY A 1 97 ? -8.316 -0.398 7.386 1.00 89.38 97 GLY A N 1
ATOM 681 C CA . GLY A 1 97 ? -8.380 0.829 8.179 1.00 89.38 97 GLY A CA 1
ATOM 682 C C . GLY A 1 97 ? -8.929 0.658 9.599 1.00 89.38 97 GLY A C 1
ATOM 683 O O . GLY A 1 97 ? -8.553 1.416 10.483 1.00 89.38 97 GLY A O 1
ATOM 684 N N . ALA A 1 98 ? -9.795 -0.332 9.842 1.00 87.12 98 ALA A N 1
ATOM 685 C CA . ALA A 1 98 ? -10.604 -0.398 11.069 1.00 87.12 98 ALA A CA 1
ATOM 686 C C . ALA A 1 98 ? -10.584 -1.766 11.777 1.00 87.12 98 ALA A C 1
ATOM 688 O O . ALA A 1 98 ? -10.721 -1.841 12.996 1.00 87.12 98 ALA A O 1
ATOM 689 N N . GLY A 1 99 ? -10.392 -2.863 11.042 1.00 88.44 99 GLY A N 1
ATOM 690 C CA . GLY A 1 99 ? -10.380 -4.230 11.568 1.00 88.44 99 GLY A CA 1
ATOM 691 C C . GLY A 1 99 ? -9.017 -4.660 12.125 1.00 88.44 99 GLY A C 1
ATOM 692 O O . GLY A 1 99 ? -8.032 -3.947 11.957 1.00 88.44 99 GLY A O 1
ATOM 693 N N . PRO A 1 100 ? -8.913 -5.815 12.798 1.00 90.88 100 PRO A N 1
ATOM 694 C CA . PRO A 1 100 ? -7.626 -6.355 13.246 1.00 90.88 100 PRO A CA 1
ATOM 695 C C . PRO A 1 100 ? -6.673 -6.598 12.061 1.00 90.88 100 PRO A C 1
ATOM 697 O O . PRO A 1 100 ? -7.080 -7.171 11.052 1.00 90.88 100 PRO A O 1
ATOM 700 N N . LEU A 1 101 ? -5.414 -6.150 12.174 1.00 92.44 101 LEU A N 1
ATOM 701 C CA . LEU A 1 101 ? -4.466 -6.121 11.048 1.00 92.44 101 LEU A CA 1
ATOM 702 C C . LEU A 1 101 ? -4.170 -7.504 10.463 1.00 92.44 101 LEU A C 1
ATOM 704 O O . LEU A 1 101 ? -4.214 -7.655 9.255 1.00 92.44 101 LEU A O 1
ATOM 708 N N . GLU A 1 102 ? -3.899 -8.506 11.295 1.00 92.75 102 GLU A N 1
ATOM 709 C CA . GLU A 1 102 ? -3.514 -9.848 10.831 1.00 92.75 102 GLU A CA 1
ATOM 710 C C . GLU A 1 102 ? -4.576 -10.497 9.915 1.00 92.75 102 GLU A C 1
ATOM 712 O O . GLU A 1 102 ? -4.290 -10.695 8.735 1.00 92.75 102 GLU A O 1
ATOM 717 N N . PRO A 1 103 ? -5.838 -10.700 10.341 1.00 94.88 103 PRO A N 1
ATOM 718 C CA . PRO A 1 103 ? -6.849 -11.306 9.469 1.00 94.88 103 PRO A CA 1
ATOM 719 C C . PRO A 1 103 ? -7.271 -10.408 8.294 1.00 94.88 103 PRO A C 1
ATOM 721 O O . PRO A 1 103 ? -7.731 -10.909 7.267 1.00 94.88 103 PRO A O 1
ATOM 724 N N . THR A 1 104 ? -7.152 -9.079 8.417 1.00 95.25 104 THR A N 1
ATOM 725 C CA . THR A 1 104 ? -7.444 -8.176 7.289 1.00 95.25 104 THR A CA 1
ATOM 726 C C . THR A 1 104 ? -6.333 -8.212 6.239 1.00 95.25 104 THR A C 1
ATOM 728 O O . THR A 1 104 ? -6.638 -8.179 5.047 1.00 95.25 104 THR A O 1
ATOM 731 N N . LEU A 1 105 ? -5.070 -8.357 6.651 1.00 95.44 105 LEU A N 1
ATOM 732 C CA . LEU A 1 105 ? -3.936 -8.580 5.755 1.00 95.44 105 LEU A CA 1
ATOM 733 C C . LEU A 1 105 ? -4.012 -9.937 5.061 1.00 95.44 105 LEU A C 1
ATOM 735 O O . LEU A 1 105 ? -3.823 -9.980 3.848 1.00 95.44 105 LEU A O 1
ATOM 739 N N . ASP A 1 106 ? -4.356 -11.009 5.775 1.00 94.94 106 ASP A N 1
ATOM 740 C CA . ASP A 1 106 ? -4.573 -12.325 5.161 1.00 94.94 106 ASP A CA 1
ATOM 741 C C . ASP A 1 106 ? -5.647 -12.239 4.069 1.00 94.94 106 ASP A C 1
ATOM 743 O O . ASP A 1 106 ? -5.438 -12.637 2.922 1.00 94.94 106 ASP A O 1
ATOM 747 N N . GLY A 1 107 ? -6.776 -11.599 4.388 1.00 95.88 107 GLY A N 1
ATOM 748 C CA . GLY A 1 107 ? -7.850 -11.373 3.427 1.00 95.88 107 GLY A CA 1
ATOM 749 C C . GLY A 1 107 ? -7.453 -10.478 2.245 1.00 95.88 107 GLY A C 1
ATOM 750 O O . GLY A 1 107 ? -8.027 -10.619 1.161 1.00 95.88 107 GLY A O 1
ATOM 751 N N . LEU A 1 108 ? -6.514 -9.548 2.427 1.00 96.12 108 LEU A N 1
ATOM 752 C CA . LEU A 1 108 ? -5.950 -8.745 1.342 1.00 96.12 108 LEU A CA 1
ATOM 753 C C . LEU A 1 108 ? -5.060 -9.609 0.446 1.00 96.12 108 LEU A C 1
ATOM 755 O O . LEU A 1 108 ? -5.231 -9.582 -0.772 1.00 96.12 108 LEU A O 1
ATOM 759 N N . LEU A 1 109 ? -4.160 -10.403 1.030 1.00 94.75 109 LEU A N 1
ATOM 760 C CA . LEU A 1 109 ? -3.259 -11.298 0.300 1.00 94.75 109 LEU A CA 1
ATOM 761 C C . LEU A 1 109 ? -4.035 -12.331 -0.526 1.00 94.75 109 LEU A C 1
ATOM 763 O O . LEU A 1 109 ? -3.713 -12.545 -1.695 1.00 94.75 109 LEU A O 1
ATOM 767 N N . ASP A 1 110 ? -5.104 -12.897 0.033 1.00 94.94 110 ASP A N 1
ATOM 768 C CA . ASP A 1 110 ? -5.980 -13.832 -0.675 1.00 94.94 110 ASP A CA 1
ATOM 769 C C . ASP A 1 110 ? -6.656 -13.194 -1.895 1.00 94.94 110 ASP A C 1
ATOM 771 O O . ASP A 1 110 ? -6.737 -13.809 -2.959 1.00 94.94 110 ASP A O 1
ATOM 775 N N . ARG A 1 111 ? -7.115 -11.943 -1.771 1.00 94.75 111 AR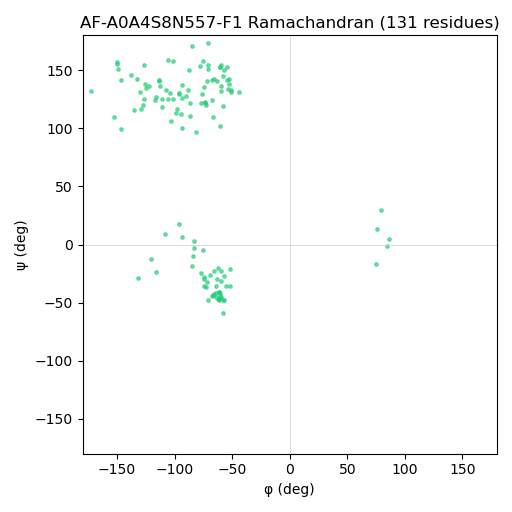G A N 1
ATOM 776 C CA . ARG A 1 111 ? -7.758 -11.196 -2.868 1.00 94.75 111 ARG A CA 1
ATOM 777 C C . ARG A 1 111 ? -6.764 -10.706 -3.919 1.00 94.75 111 ARG A C 1
ATOM 779 O O . ARG A 1 111 ? -7.132 -10.565 -5.083 1.00 94.75 111 ARG A O 1
ATOM 786 N N . MET A 1 112 ? -5.524 -10.442 -3.517 1.00 94.12 112 MET A N 1
ATOM 787 C CA . MET A 1 112 ? -4.446 -10.013 -4.413 1.00 94.12 112 MET A CA 1
ATOM 788 C C . MET A 1 112 ? -3.747 -11.184 -5.110 1.00 94.12 112 MET A C 1
ATOM 790 O O . MET A 1 112 ? -2.992 -10.960 -6.059 1.00 94.12 112 MET A O 1
ATOM 794 N N . ARG A 1 113 ? -4.026 -12.424 -4.691 1.00 90.50 113 ARG A N 1
ATOM 795 C CA . ARG A 1 113 ? -3.408 -13.640 -5.216 1.00 90.50 113 ARG A CA 1
ATOM 796 C C . ARG A 1 113 ? -3.472 -13.711 -6.744 1.00 90.50 113 ARG A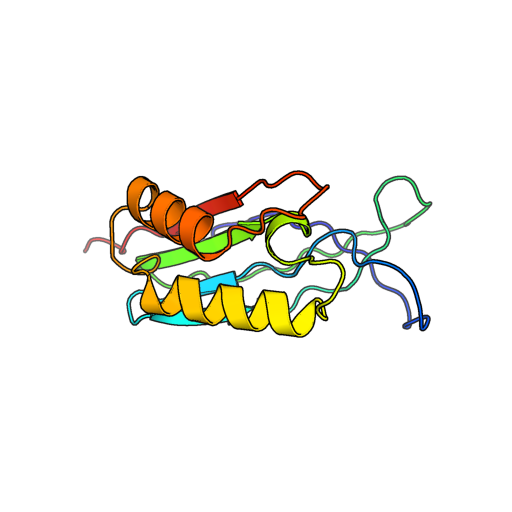 C 1
ATOM 798 O O . ARG A 1 113 ? -4.520 -13.519 -7.358 1.00 90.50 113 ARG A O 1
ATOM 805 N N . ASP A 1 114 ? -2.330 -14.045 -7.329 1.00 88.69 114 ASP A N 1
ATOM 806 C CA . ASP A 1 114 ? -2.163 -14.370 -8.741 1.00 88.69 114 ASP A CA 1
ATOM 807 C C . ASP A 1 114 ? -1.436 -15.725 -8.833 1.00 88.69 114 ASP A C 1
ATOM 809 O O . ASP A 1 114 ? -0.342 -15.850 -8.269 1.00 88.69 114 ASP A O 1
ATOM 813 N N . PRO A 1 115 ? -2.041 -16.761 -9.448 1.00 84.19 115 PRO A N 1
ATOM 814 C CA . PRO A 1 115 ? -1.410 -18.070 -9.603 1.00 84.19 115 PRO A CA 1
ATOM 815 C C . PRO A 1 115 ? -0.179 -18.060 -10.521 1.00 84.19 115 PRO A C 1
ATOM 817 O O . PRO A 1 115 ? 0.665 -18.940 -10.370 1.00 84.19 115 PRO A O 1
ATOM 820 N N . ASP A 1 116 ? -0.052 -17.084 -11.423 1.00 85.38 116 ASP A N 1
ATOM 821 C CA . ASP A 1 116 ? 1.045 -17.005 -12.397 1.00 85.38 116 ASP A CA 1
ATOM 822 C C . ASP A 1 116 ? 2.223 -16.138 -11.909 1.00 85.38 116 ASP A C 1
ATOM 824 O O . ASP A 1 116 ? 3.180 -15.884 -12.652 1.00 85.38 116 ASP A O 1
ATOM 828 N N . ARG A 1 117 ? 2.174 -15.685 -10.648 1.00 83.44 117 ARG A N 1
ATOM 829 C CA . ARG A 1 117 ? 3.191 -14.826 -10.035 1.00 83.44 117 ARG A CA 1
ATOM 830 C C . ARG A 1 117 ? 4.526 -15.544 -9.847 1.00 83.44 117 ARG A C 1
ATOM 832 O O . ARG A 1 117 ? 4.578 -16.707 -9.454 1.00 83.44 117 ARG A O 1
ATOM 839 N N . GLN A 1 118 ? 5.612 -14.807 -10.077 1.00 77.19 118 GLN A N 1
ATOM 840 C CA . GLN A 1 118 ? 6.983 -15.330 -10.019 1.00 77.19 118 GLN A CA 1
ATOM 841 C C . GLN A 1 118 ? 7.875 -14.628 -8.997 1.00 77.19 118 GLN A C 1
ATOM 843 O O . GLN A 1 118 ? 8.947 -15.147 -8.704 1.00 77.19 118 GLN A O 1
ATOM 848 N N . ASP A 1 119 ? 7.432 -13.488 -8.469 1.00 82.31 119 ASP A N 1
ATOM 849 C CA . ASP A 1 119 ? 8.216 -12.668 -7.551 1.00 82.31 119 ASP A CA 1
ATOM 850 C C . ASP A 1 119 ? 7.727 -12.780 -6.102 1.00 82.31 119 ASP A C 1
ATOM 852 O O . ASP A 1 119 ? 6.574 -13.152 -5.838 1.00 82.31 119 ASP A O 1
ATOM 856 N N . ASP A 1 120 ? 8.604 -12.448 -5.162 1.00 87.19 120 ASP A N 1
ATOM 857 C CA . ASP A 1 120 ? 8.355 -12.535 -3.730 1.00 87.19 120 ASP A CA 1
ATOM 858 C C . ASP A 1 120 ? 7.366 -11.457 -3.254 1.00 87.19 120 ASP A C 1
ATOM 860 O O . ASP A 1 120 ? 7.395 -10.294 -3.661 1.00 87.19 120 ASP A O 1
ATOM 864 N N . ILE A 1 121 ? 6.477 -11.840 -2.329 1.00 90.69 121 ILE A N 1
ATOM 865 C CA . ILE A 1 121 ? 5.593 -10.892 -1.639 1.00 90.69 121 ILE A CA 1
ATOM 866 C C . ILE A 1 121 ? 6.076 -10.696 -0.214 1.00 90.69 121 ILE A C 1
ATOM 868 O O . ILE A 1 121 ? 6.124 -11.640 0.574 1.00 90.69 121 ILE A O 1
ATOM 872 N N . ALA A 1 122 ? 6.305 -9.436 0.136 1.00 89.31 122 ALA A N 1
ATOM 873 C CA . ALA A 1 122 ? 6.328 -8.983 1.513 1.00 89.31 122 ALA A CA 1
ATOM 874 C C . ALA A 1 122 ? 5.359 -7.811 1.679 1.00 89.31 122 ALA A C 1
ATOM 876 O O . ALA A 1 122 ? 5.297 -6.920 0.831 1.00 89.31 122 ALA A O 1
ATOM 877 N N . VAL A 1 123 ? 4.616 -7.811 2.787 1.00 93.69 123 VAL A N 1
ATOM 878 C CA . VAL A 1 123 ? 3.730 -6.712 3.186 1.00 93.69 123 VAL A CA 1
ATOM 879 C C . VAL A 1 123 ? 4.023 -6.353 4.634 1.00 93.69 123 VAL A C 1
ATOM 881 O O . VAL A 1 123 ? 4.079 -7.220 5.503 1.00 93.69 123 VAL A O 1
ATOM 884 N N . LEU A 1 124 ? 4.199 -5.063 4.891 1.00 94.12 124 LEU A N 1
ATOM 885 C CA . LEU A 1 124 ? 4.341 -4.488 6.218 1.00 94.12 124 LEU A CA 1
ATOM 886 C C . LEU A 1 124 ? 3.170 -3.540 6.459 1.00 94.12 124 LEU A C 1
ATOM 888 O O . LEU A 1 124 ? 2.985 -2.587 5.703 1.00 94.12 124 LEU A O 1
ATOM 892 N N . ALA A 1 125 ? 2.427 -3.769 7.538 1.00 94.69 125 ALA A N 1
ATOM 893 C CA . ALA A 1 125 ? 1.397 -2.852 8.000 1.00 94.69 125 ALA A CA 1
ATOM 894 C C . ALA A 1 125 ? 1.785 -2.215 9.329 1.00 94.69 125 ALA A C 1
ATOM 896 O O . ALA A 1 125 ? 2.222 -2.892 10.260 1.00 94.69 125 ALA A O 1
ATOM 897 N N . LEU A 1 126 ? 1.558 -0.912 9.431 1.00 94.12 126 LEU A N 1
ATOM 898 C CA . LEU A 1 126 ? 1.697 -0.156 10.663 1.00 94.12 126 LEU A CA 1
ATOM 899 C C . LEU A 1 126 ? 0.426 0.653 10.871 1.00 94.12 126 LEU A C 1
ATOM 901 O O . LEU A 1 126 ? 0.133 1.554 10.089 1.00 94.12 126 LEU A O 1
ATOM 905 N N . ARG A 1 127 ? -0.314 0.367 11.944 1.00 93.19 127 ARG A N 1
ATOM 906 C CA . ARG A 1 127 ? -1.446 1.200 12.354 1.00 93.19 127 ARG A CA 1
ATOM 907 C C . ARG A 1 127 ? -1.012 2.186 13.419 1.00 93.19 127 ARG A C 1
ATOM 909 O O . ARG A 1 127 ? -0.439 1.799 14.439 1.00 93.19 127 ARG A O 1
ATOM 916 N N . ARG A 1 128 ? -1.333 3.460 13.209 1.00 92.31 128 ARG A N 1
ATOM 917 C CA . ARG A 1 128 ? -1.279 4.432 14.292 1.00 92.31 128 ARG A CA 1
ATOM 918 C C . ARG A 1 128 ? -2.456 4.155 15.221 1.00 92.31 128 ARG A C 1
ATOM 920 O O . ARG A 1 128 ? -3.601 4.237 14.791 1.00 92.31 128 ARG A O 1
ATOM 927 N N . ALA A 1 129 ? -2.169 3.855 16.485 1.00 85.31 129 ALA A N 1
ATOM 928 C CA . ALA A 1 129 ? -3.208 3.783 17.504 1.00 85.31 129 ALA A CA 1
ATOM 929 C C . ALA A 1 129 ? -4.030 5.076 17.494 1.00 85.31 129 ALA A C 1
ATOM 931 O O . ALA A 1 129 ? -3.473 6.169 17.313 1.00 85.31 129 ALA A O 1
ATOM 932 N N . ASP A 1 130 ? -5.337 4.955 17.704 1.00 81.69 130 ASP A N 1
ATOM 933 C CA . ASP A 1 130 ? -6.133 6.117 18.063 1.00 81.69 130 ASP A CA 1
ATOM 934 C C . ASP A 1 130 ? -5.428 6.795 19.234 1.00 81.69 130 ASP A C 1
ATOM 936 O O . ASP A 1 130 ? -4.962 6.135 20.168 1.00 81.69 130 ASP A O 1
ATOM 940 N N . SER A 1 131 ? -5.240 8.108 19.147 1.00 63.81 131 SER A N 1
ATOM 941 C CA . SER A 1 131 ? -4.860 8.850 20.339 1.00 63.81 131 SER A CA 1
ATOM 942 C C . SER A 1 131 ? -6.002 8.651 21.325 1.00 63.81 131 SER A C 1
ATOM 944 O O . SER A 1 131 ? -7.064 9.238 21.138 1.00 63.81 131 SER A O 1
ATOM 946 N N . ALA A 1 132 ? -5.796 7.764 22.298 1.00 52.19 132 ALA A N 1
ATOM 947 C CA . ALA A 1 132 ? -6.604 7.737 23.496 1.00 52.19 132 ALA A CA 1
ATOM 948 C C . ALA A 1 132 ? -6.570 9.149 24.095 1.00 52.19 132 ALA A C 1
ATOM 950 O O . ALA A 1 132 ? -5.507 9.779 24.123 1.00 52.19 132 ALA A O 1
ATOM 951 N N . ASP A 1 133 ? -7.749 9.630 24.472 1.00 41.59 133 ASP A N 1
ATOM 952 C CA . ASP A 1 133 ? -7.923 10.687 25.468 1.00 41.59 133 ASP A CA 1
ATOM 953 C C . ASP A 1 133 ? -7.056 10.396 26.710 1.00 41.59 133 ASP A C 1
ATOM 955 O O . ASP A 1 133 ? -7.054 9.220 27.157 1.00 41.59 133 ASP A O 1
#

pLDDT: mean 79.77, std 19.31, range [27.84, 97.5]

Solvent-accessible surface area (backbone atoms only — not comparable to full-atom values): 8010 Å² total; per-residue (Å²): 136,83,70,86,64,87,51,86,18,17,84,69,83,87,71,98,79,75,81,66,75,58,59,64,37,36,40,23,31,54,88,30,49,51,48,69,48,90,62,69,68,23,74,51,88,90,73,78,72,91,58,65,47,74,64,86,64,84,77,54,66,34,16,20,42,38,42,54,38,52,41,58,36,51,47,98,91,50,57,55,69,58,26,48,52,49,48,33,53,45,42,20,74,48,35,50,16,68,48,65,59,68,69,24,48,52,55,42,52,65,72,54,62,60,94,86,61,86,58,69,72,52,78,48,79,47,68,40,66,59,78,74,130

Foldseek 3Di:
DFDFDFDWAADDDDDPDDDQQFDFKWKAAQQLQIDGDDDHGHDDPPPPRPGTDGDGDGRDALMKIKGKGLLLQDDPVDDSVVSVVQLSNLCSVLSCSPDDPVVSVVSSSVSSDDPRGDDDMDMDMDTHHHPDD

Radius of gyration: 15.52 Å; Cα contacts (8 Å, |Δi|>4): 220; chains: 1; bounding box: 39×32×45 Å

Nearest PDB structures (foldseek):
  3ke6-assembly3_B-2  TM=8.266E-01  e=1.711E-07  Mycobacterium tuberculosis
  3ke6-assembly3_A  TM=8.065E-01  e=2.495E-07  Mycobacterium tuberculosis
  5ucg-assembly2_E-2  TM=6.793E-01  e=4.225E-03  Bacillus subtilis subsp. subtilis str. 168
  5ucg-assembly1_B  TM=6.717E-01  e=5.431E-03  Bacillus subtilis subsp. subtilis str. 168
  5ucg-assembly1_A  TM=5.837E-01  e=1.546E-03  Bacillus subtilis subsp. subtilis str. 168

Organism: NCBI:txid574700

Secondary structure (DSSP, 8-state):
--------B---PPPS----SSPPPEEE-TTS-EEE-----PPPTTS--S--BPPP--PPTT-EEEEE-GGGT-BTTB-HHHHHHHHHHHHHHTTTTTS-HHHHHHHHHHHH--TT--S---EEEEEPPP---

InterPro domains:
  IPR001932 PPM-type phosphatase-like domain [PF07228] (22-128)
  IPR036457 PPM-type phosphatase-like domain superfamily [G3DSA:3.60.40.10] (19-129)
  IPR052016 Bacterial Sigma Factor Regulator [PTHR43156] (22-129)

Mean predicted aligned error: 8.58 Å